Protein AF-A0A0C9ZJS5-F1 (afdb_monomer_lite)

Secondary structure (DSSP, 8-state):
----PBPTTSPBPPTT--S-------PPPTTSS-EEEEPPHHHH-SPPPPGGGS------SS------SPS--EEEE--TT-HHHHHHHHHHHHHHHHTT---TTTS-GGGB--HHHHHHHHHHHHHHHHHHHHHHHHT-

Structure (mmCIF, N/CA/C/O backbone):
data_AF-A0A0C9ZJS5-F1
#
_entry.id   AF-A0A0C9ZJS5-F1
#
loop_
_atom_site.group_PDB
_atom_site.id
_atom_site.type_symbol
_atom_site.label_atom_id
_atom_site.label_alt_id
_atom_site.label_comp_id
_atom_site.label_asym_id
_atom_site.label_entity_id
_atom_site.label_seq_id
_atom_site.pdbx_PDB_ins_code
_atom_site.Cartn_x
_atom_site.Cartn_y
_atom_site.Cartn_z
_atom_site.occupancy
_atom_site.B_iso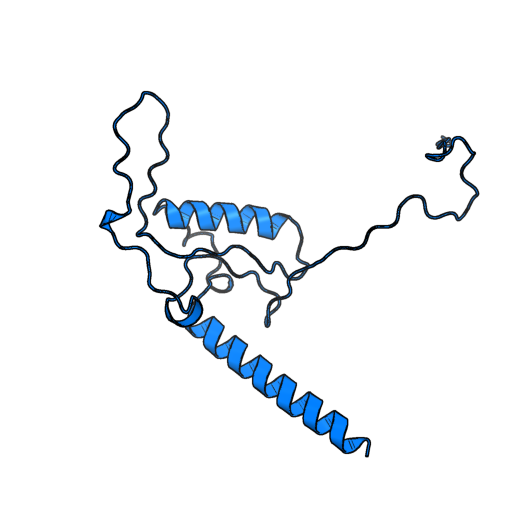_or_equiv
_atom_site.auth_seq_id
_atom_site.auth_comp_id
_atom_site.auth_asym_id
_atom_site.auth_atom_id
_atom_site.pdbx_PDB_model_num
ATOM 1 N N . MET A 1 1 ? 37.784 5.643 -22.864 1.00 34.88 1 MET A N 1
ATOM 2 C CA . MET A 1 1 ? 37.672 4.588 -21.834 1.00 34.88 1 MET A CA 1
ATOM 3 C C . MET A 1 1 ? 36.755 3.509 -22.379 1.00 34.88 1 MET A C 1
ATOM 5 O O . MET A 1 1 ? 35.542 3.655 -22.317 1.00 34.88 1 MET A O 1
ATOM 9 N N . THR A 1 2 ? 37.326 2.489 -23.008 1.00 38.78 2 THR A N 1
ATOM 10 C CA . THR A 1 2 ? 36.597 1.316 -23.504 1.00 38.78 2 THR A CA 1
ATOM 11 C C . THR A 1 2 ? 36.403 0.374 -22.322 1.00 38.78 2 THR A C 1
ATOM 13 O O . THR A 1 2 ? 37.377 -0.037 -21.698 1.00 38.78 2 THR A O 1
ATOM 16 N N . VAL A 1 3 ? 35.154 0.099 -21.946 1.00 52.25 3 VAL A N 1
ATOM 17 C CA . VAL A 1 3 ? 34.854 -0.853 -20.870 1.00 52.25 3 VAL A CA 1
ATOM 18 C C . VAL A 1 3 ? 34.842 -2.246 -21.491 1.00 52.25 3 VAL A C 1
ATOM 20 O O . VAL A 1 3 ? 33.826 -2.665 -22.046 1.00 52.25 3 VAL A O 1
ATOM 23 N N . GLU A 1 4 ? 35.975 -2.947 -21.431 1.00 56.31 4 GLU A N 1
ATOM 24 C CA . GLU A 1 4 ? 36.038 -4.373 -21.756 1.00 56.31 4 GLU A CA 1
ATOM 25 C C . GLU A 1 4 ? 35.175 -5.146 -20.752 1.00 56.31 4 GLU A C 1
ATOM 27 O O . GLU A 1 4 ? 35.483 -5.241 -19.564 1.00 56.31 4 GLU A O 1
ATOM 32 N N . GLY A 1 5 ? 34.047 -5.673 -21.220 1.00 56.75 5 GLY A N 1
ATOM 33 C CA . GLY A 1 5 ? 33.272 -6.647 -20.466 1.00 56.75 5 GLY A CA 1
ATOM 34 C C . GLY A 1 5 ? 33.627 -8.044 -20.958 1.00 56.75 5 GLY A C 1
ATOM 35 O O . GLY A 1 5 ? 33.625 -8.292 -22.160 1.00 56.75 5 GLY A O 1
ATOM 36 N N . ARG A 1 6 ? 33.877 -8.981 -20.048 1.00 57.62 6 ARG A N 1
ATOM 37 C CA . ARG A 1 6 ? 33.821 -10.411 -20.373 1.00 57.62 6 ARG A CA 1
ATOM 38 C C . ARG A 1 6 ? 32.391 -10.901 -20.167 1.00 57.62 6 ARG A C 1
ATOM 40 O O . ARG A 1 6 ? 31.716 -10.462 -19.233 1.00 57.62 6 ARG A O 1
ATOM 47 N N . SER A 1 7 ? 31.902 -11.754 -21.058 1.00 60.78 7 SER A N 1
ATOM 48 C CA . SER A 1 7 ? 30.628 -12.443 -20.878 1.00 60.78 7 SER A CA 1
ATOM 49 C C . SER A 1 7 ? 30.746 -13.451 -19.733 1.00 60.78 7 SER A C 1
ATOM 51 O O . SER A 1 7 ? 31.839 -13.930 -19.423 1.00 60.78 7 SER A O 1
ATOM 53 N N . ALA A 1 8 ? 29.620 -13.809 -19.109 1.00 62.53 8 ALA A N 1
ATOM 54 C CA . ALA A 1 8 ? 29.583 -14.820 -18.044 1.00 62.53 8 ALA A CA 1
ATOM 55 C C . ALA A 1 8 ? 30.113 -16.202 -18.491 1.00 62.53 8 ALA A C 1
ATOM 57 O O . ALA A 1 8 ? 30.405 -17.050 -17.654 1.00 62.53 8 ALA A O 1
ATOM 58 N N . PHE A 1 9 ? 30.273 -16.405 -19.802 1.00 59.69 9 PHE A N 1
ATOM 59 C CA . PHE A 1 9 ? 30.783 -17.623 -20.426 1.00 59.69 9 PHE A CA 1
ATOM 60 C C . PHE A 1 9 ? 32.182 -17.441 -21.046 1.00 59.69 9 PHE A C 1
ATOM 62 O O . PHE A 1 9 ? 32.601 -18.249 -21.867 1.00 59.69 9 PHE A O 1
ATOM 69 N N . GLY A 1 10 ? 32.920 -16.392 -20.658 1.00 56.94 10 GLY A N 1
ATOM 70 C CA . GLY A 1 10 ? 34.334 -16.216 -21.012 1.00 56.94 10 GLY A CA 1
ATOM 71 C C . GLY A 1 10 ? 34.616 -15.655 -22.412 1.00 56.94 10 GLY A C 1
ATOM 72 O O . GLY A 1 10 ? 35.773 -15.635 -22.817 1.00 56.94 10 GLY A O 1
ATOM 73 N N . GLY A 1 11 ? 33.597 -15.179 -23.135 1.00 69.56 11 GLY A N 1
ATOM 74 C CA . GLY A 1 11 ? 33.739 -14.545 -24.455 1.00 69.56 11 GLY A CA 1
ATOM 75 C C . GLY A 1 11 ? 33.661 -13.015 -24.411 1.00 69.56 11 GLY A C 1
ATOM 76 O O . GLY A 1 11 ? 33.195 -12.433 -23.433 1.00 69.56 11 GLY A O 1
ATOM 77 N N . GLU A 1 12 ? 34.101 -12.356 -25.479 1.00 72.06 12 GLU A N 1
ATOM 78 C CA . GLU A 1 12 ? 33.982 -10.904 -25.659 1.00 72.06 12 GLU A CA 1
ATOM 79 C C . GLU A 1 12 ? 32.526 -10.518 -25.992 1.00 72.06 12 GLU A C 1
ATOM 81 O O . GLU A 1 12 ? 31.831 -11.250 -26.703 1.00 72.06 12 GLU A O 1
ATOM 86 N N . TRP A 1 13 ? 32.012 -9.407 -25.448 1.00 71.38 13 TRP A N 1
ATOM 87 C CA . TRP A 1 13 ? 30.659 -8.945 -25.791 1.00 71.38 13 TRP A CA 1
ATOM 88 C C . TRP A 1 13 ? 30.639 -8.392 -27.215 1.00 71.38 13 TRP A C 1
ATOM 90 O O . TRP A 1 13 ? 31.315 -7.409 -27.500 1.00 71.38 13 TRP A O 1
ATOM 100 N N . VAL A 1 14 ? 29.804 -8.970 -28.079 1.00 78.94 14 VAL A N 1
ATOM 101 C CA . VAL A 1 14 ? 29.559 -8.423 -29.419 1.00 78.94 14 VAL A CA 1
ATOM 102 C C . VAL A 1 14 ? 28.757 -7.121 -29.302 1.00 78.94 14 VAL A C 1
ATOM 104 O O . VAL A 1 14 ? 27.844 -7.002 -28.474 1.00 78.94 14 VAL A O 1
ATOM 107 N N . GLU A 1 15 ? 29.103 -6.129 -30.123 1.00 79.06 15 GLU A N 1
ATOM 108 C CA . GLU A 1 15 ? 28.378 -4.862 -30.206 1.00 79.06 15 GLU A CA 1
ATOM 109 C C . GLU A 1 15 ? 26.896 -5.115 -30.549 1.00 79.06 15 GLU A C 1
ATOM 111 O O . GLU A 1 15 ? 26.570 -5.861 -31.469 1.00 79.06 15 GLU A O 1
ATOM 116 N N . GLY A 1 16 ? 25.984 -4.543 -29.755 1.00 80.50 16 GLY A N 1
ATOM 117 C CA . GLY A 1 16 ? 24.536 -4.750 -29.896 1.00 80.50 16 GLY A CA 1
ATOM 118 C C . GLY A 1 16 ? 23.933 -5.921 -29.100 1.00 80.50 16 GLY A C 1
ATOM 119 O O . GLY A 1 16 ? 22.712 -6.079 -29.108 1.00 80.50 16 GLY A O 1
ATOM 120 N N . CYS A 1 17 ? 24.720 -6.719 -28.367 1.00 81.44 17 CYS A N 1
AT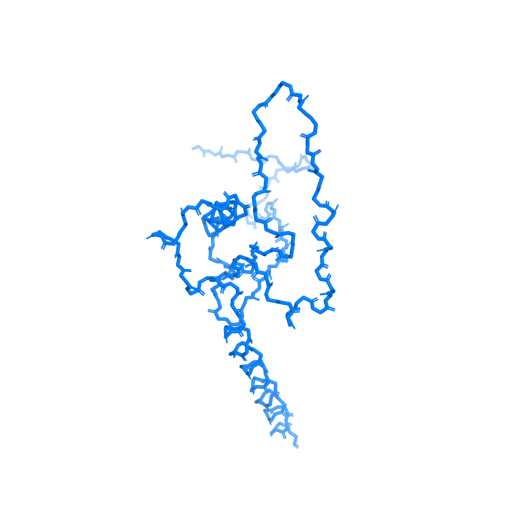OM 121 C CA . CYS A 1 17 ? 24.172 -7.798 -27.533 1.00 81.44 17 CYS A CA 1
ATOM 122 C C . CYS A 1 17 ? 23.579 -7.311 -26.195 1.00 81.44 17 CYS A C 1
ATOM 124 O O . CYS A 1 17 ? 24.163 -6.492 -25.482 1.00 81.44 17 CYS A O 1
ATOM 126 N N . VAL A 1 18 ? 22.437 -7.893 -25.802 1.00 83.12 18 VAL A N 1
ATOM 127 C CA . VAL A 1 18 ? 21.820 -7.693 -24.479 1.00 83.12 18 VAL A CA 1
ATOM 128 C C . VAL A 1 18 ? 22.680 -8.358 -23.403 1.00 83.12 18 VAL A C 1
ATOM 130 O O . VAL A 1 18 ? 22.902 -9.566 -23.438 1.00 83.12 18 VAL A O 1
ATOM 133 N N . LYS A 1 19 ? 23.136 -7.571 -22.420 1.00 83.19 19 LYS A N 1
ATOM 134 C CA . LYS A 1 19 ? 24.014 -8.057 -21.340 1.00 83.19 19 LYS A CA 1
ATOM 135 C C . LYS A 1 19 ? 23.278 -8.767 -20.207 1.00 83.19 19 LYS A C 1
ATOM 137 O O . LYS A 1 19 ? 23.834 -9.651 -19.563 1.00 83.19 19 LYS A O 1
ATOM 142 N N . ALA A 1 20 ? 22.037 -8.365 -19.965 1.00 82.81 20 ALA A N 1
ATOM 143 C CA . ALA A 1 20 ? 21.159 -8.956 -18.971 1.00 82.81 20 ALA A CA 1
ATOM 144 C C . ALA A 1 20 ? 19.704 -8.667 -19.347 1.00 82.81 20 ALA A C 1
ATOM 146 O O . ALA A 1 20 ? 19.378 -7.562 -19.782 1.00 82.81 20 ALA A O 1
ATOM 147 N N . LEU A 1 21 ? 18.839 -9.658 -19.152 1.00 91.44 21 LEU A N 1
ATOM 148 C CA . LEU A 1 21 ? 17.393 -9.532 -19.280 1.00 91.44 21 LEU A CA 1
ATOM 149 C C . LEU A 1 21 ? 16.766 -9.999 -17.971 1.00 91.44 21 LEU A C 1
ATOM 151 O O . LEU A 1 21 ? 17.146 -11.037 -17.432 1.00 91.44 21 LEU A O 1
ATOM 155 N N . TRP A 1 22 ? 15.793 -9.245 -17.472 1.00 90.88 22 TRP A N 1
ATOM 156 C CA . TRP A 1 22 ? 15.017 -9.649 -16.311 1.00 90.88 22 TRP A CA 1
ATOM 157 C C . TRP A 1 22 ? 13.543 -9.306 -16.500 1.00 90.88 22 TRP A C 1
ATOM 159 O O . TRP A 1 22 ? 13.199 -8.258 -17.046 1.00 90.88 22 TRP A O 1
ATOM 169 N N . SER A 1 23 ? 12.683 -10.200 -16.018 1.00 88.81 23 SER A N 1
ATOM 170 C CA . SER A 1 23 ? 11.237 -10.010 -15.931 1.00 88.81 23 SER A CA 1
ATOM 171 C C . SER A 1 23 ? 10.803 -9.987 -14.471 1.00 88.81 23 SER A C 1
ATOM 173 O O . SER A 1 23 ? 11.278 -10.797 -13.675 1.00 88.81 23 SER A O 1
ATOM 175 N N . GLY A 1 24 ? 9.852 -9.117 -14.137 1.00 86.25 24 GLY A N 1
ATOM 176 C CA . GLY A 1 24 ? 9.349 -8.950 -12.778 1.00 86.25 24 GLY A CA 1
ATOM 177 C C . GLY A 1 24 ? 7.837 -9.014 -12.675 1.00 86.25 24 GLY A C 1
ATOM 178 O O . GLY A 1 24 ? 7.119 -8.711 -13.625 1.00 86.25 24 GLY A O 1
ATOM 179 N N . ILE A 1 25 ? 7.356 -9.343 -11.477 1.00 87.00 25 ILE A N 1
ATOM 180 C CA . ILE A 1 25 ? 5.955 -9.155 -11.102 1.00 87.00 25 ILE A CA 1
ATOM 181 C C . ILE A 1 25 ? 5.830 -7.808 -10.406 1.00 87.00 25 ILE A C 1
ATOM 183 O O . ILE A 1 25 ? 6.645 -7.438 -9.561 1.00 87.00 25 ILE A O 1
ATOM 187 N N . PHE A 1 26 ? 4.769 -7.085 -10.734 1.00 85.94 26 PHE A N 1
ATOM 188 C CA . PHE A 1 26 ? 4.502 -5.779 -10.174 1.00 85.94 26 PHE A CA 1
ATOM 189 C C . PHE A 1 26 ? 3.008 -5.652 -9.837 1.00 85.94 26 PHE A C 1
ATOM 191 O O . PHE A 1 26 ? 2.135 -6.011 -10.623 1.00 85.94 26 PHE A O 1
ATOM 198 N N . GLY A 1 27 ? 2.709 -5.161 -8.631 1.00 85.06 27 GLY A N 1
ATOM 199 C CA . GLY A 1 27 ? 1.338 -4.957 -8.166 1.00 85.06 27 GLY A CA 1
ATOM 200 C C . GLY A 1 27 ? 0.774 -3.590 -8.557 1.00 85.06 27 GLY A C 1
ATOM 201 O O . GLY A 1 27 ? 1.245 -2.564 -8.060 1.00 85.06 27 GLY A O 1
ATOM 202 N N . ILE A 1 28 ? -0.291 -3.586 -9.360 1.00 87.12 28 ILE A N 1
ATOM 203 C CA . ILE A 1 28 ? -1.063 -2.389 -9.733 1.00 87.12 28 ILE A CA 1
ATOM 204 C C . ILE A 1 28 ? -2.260 -2.224 -8.790 1.00 87.12 28 ILE A C 1
ATOM 206 O O . ILE A 1 28 ? -2.965 -3.191 -8.490 1.00 87.12 28 ILE A O 1
ATOM 210 N N . SER A 1 29 ? -2.518 -1.001 -8.325 1.00 89.31 29 SER A N 1
ATOM 211 C CA . SER A 1 29 ? -3.785 -0.642 -7.679 1.00 89.31 29 SER A CA 1
ATOM 212 C C . SER A 1 29 ? -4.751 0.009 -8.673 1.00 89.31 29 SER A C 1
ATOM 214 O O . SER A 1 29 ? -4.354 0.603 -9.670 1.00 89.31 29 SER A O 1
ATOM 216 N N . VAL A 1 30 ? -6.050 -0.074 -8.377 1.00 88.94 30 VAL A N 1
ATOM 217 C CA . VAL A 1 30 ? -7.153 0.451 -9.213 1.00 88.94 30 VAL A CA 1
ATOM 218 C C . VAL A 1 30 ? -7.078 1.952 -9.513 1.00 88.94 30 VAL A C 1
ATOM 220 O O . VAL A 1 30 ? -7.701 2.439 -10.452 1.00 88.94 30 VAL A O 1
ATOM 223 N N . ASP A 1 31 ? -6.381 2.707 -8.675 1.00 89.62 31 ASP A N 1
ATOM 224 C CA . ASP A 1 31 ? -6.227 4.157 -8.750 1.00 89.62 31 ASP A CA 1
ATOM 225 C C . ASP A 1 31 ? -4.766 4.582 -8.926 1.00 89.62 31 ASP A C 1
ATOM 227 O O . ASP A 1 31 ? -4.469 5.772 -8.882 1.00 89.62 31 ASP A O 1
ATOM 231 N N . LEU A 1 32 ? -3.860 3.627 -9.162 1.00 89.88 32 LEU A N 1
ATOM 232 C CA . LEU A 1 32 ? -2.421 3.843 -9.306 1.00 89.88 32 LEU A CA 1
ATOM 233 C C . LEU A 1 32 ? -1.760 4.504 -8.084 1.00 89.88 32 LEU A C 1
ATOM 235 O O . LEU A 1 32 ? -0.711 5.140 -8.203 1.00 89.88 32 LEU A O 1
ATOM 239 N N . ILE A 1 33 ? -2.376 4.404 -6.908 1.00 91.44 33 ILE A N 1
ATOM 240 C CA . ILE A 1 33 ? -1.881 4.966 -5.647 1.00 91.44 33 ILE A CA 1
ATOM 241 C C . ILE A 1 33 ? -1.589 3.804 -4.681 1.00 91.44 33 ILE A C 1
ATOM 243 O O . ILE A 1 33 ? -2.378 2.853 -4.643 1.00 91.44 33 ILE A O 1
ATOM 247 N N . PRO A 1 34 ? -0.503 3.835 -3.886 1.00 92.50 34 PRO A N 1
ATOM 248 C CA . PRO A 1 34 ? -0.213 2.786 -2.907 1.00 92.50 34 PRO A CA 1
ATOM 249 C C . PRO A 1 34 ? -1.350 2.580 -1.906 1.00 92.50 34 PRO A C 1
ATOM 251 O O . PRO A 1 34 ? -2.132 3.494 -1.640 1.00 92.50 34 PRO A O 1
ATOM 254 N N . TRP A 1 35 ? -1.447 1.372 -1.361 1.00 93.25 35 TRP A N 1
ATOM 255 C CA . TRP A 1 35 ? -2.371 1.031 -0.281 1.00 93.25 35 TRP A CA 1
ATOM 256 C C . TRP A 1 35 ? -1.567 0.807 0.989 1.00 93.25 35 TRP A C 1
ATOM 258 O O . TRP A 1 35 ? -0.739 -0.106 1.025 1.00 93.25 35 TRP A O 1
ATOM 268 N N . VAL A 1 36 ? -1.800 1.651 1.994 1.00 95.25 36 VAL A N 1
ATOM 269 C CA . VAL A 1 36 ? -1.001 1.699 3.220 1.00 95.25 36 VAL A CA 1
ATOM 270 C C . VAL A 1 36 ? -1.902 1.771 4.450 1.00 95.25 36 VAL A C 1
ATOM 272 O O . VAL A 1 36 ? -2.872 2.525 4.464 1.00 95.25 36 VAL A O 1
ATOM 275 N N . GLY A 1 37 ? -1.576 1.015 5.491 1.00 94.94 37 GLY A N 1
ATOM 276 C CA . GLY A 1 37 ? -2.233 1.077 6.797 1.00 94.94 37 GLY A CA 1
ATOM 277 C C . GLY A 1 37 ? -2.998 -0.194 7.155 1.00 94.94 37 GLY A C 1
ATOM 278 O O . GLY A 1 37 ? -2.869 -1.227 6.490 1.00 94.94 37 GLY A O 1
ATOM 279 N N . ARG A 1 38 ? -3.780 -0.116 8.236 1.00 93.81 38 ARG A N 1
ATOM 280 C CA . ARG A 1 38 ? -4.603 -1.228 8.726 1.00 93.81 38 ARG A CA 1
ATOM 281 C C . ARG A 1 38 ? -5.709 -1.536 7.727 1.00 93.81 38 ARG A C 1
ATOM 283 O O . ARG A 1 38 ? -6.411 -0.631 7.274 1.00 93.81 38 ARG A O 1
ATOM 290 N N . LEU A 1 39 ? -5.879 -2.808 7.391 1.00 93.31 39 LEU A N 1
ATOM 291 C CA . LEU A 1 39 ? -6.965 -3.236 6.523 1.00 93.31 39 LEU A CA 1
ATOM 292 C C . LEU A 1 39 ? -8.293 -3.261 7.299 1.00 93.31 39 LEU A C 1
ATOM 294 O O . LEU A 1 39 ? -8.341 -3.746 8.432 1.00 93.31 39 LEU A O 1
ATOM 298 N N . PRO A 1 40 ? -9.400 -2.774 6.708 1.00 90.19 40 PRO A N 1
ATOM 299 C CA . PRO A 1 40 ? -10.720 -2.940 7.298 1.00 90.19 40 PRO A CA 1
ATOM 300 C C . PRO A 1 40 ? -11.110 -4.421 7.318 1.00 90.19 40 PRO A C 1
ATOM 302 O O . PRO A 1 40 ? -10.898 -5.125 6.329 1.00 90.19 40 PRO A O 1
ATOM 305 N N . ARG A 1 41 ? -11.785 -4.875 8.382 1.00 87.44 41 ARG A N 1
ATOM 306 C CA . ARG A 1 41 ? -12.227 -6.279 8.541 1.00 87.44 41 ARG A CA 1
ATOM 307 C C . ARG A 1 41 ? -12.969 -6.838 7.326 1.00 87.44 41 ARG A C 1
ATOM 309 O O . ARG A 1 41 ? -12.745 -7.978 6.930 1.00 87.44 41 ARG A O 1
ATOM 316 N N . VAL A 1 42 ? -13.819 -6.018 6.700 1.00 87.94 42 VAL A N 1
ATOM 317 C CA . VAL A 1 42 ? -14.594 -6.399 5.505 1.00 87.94 42 VAL A CA 1
ATOM 318 C C . VAL A 1 42 ? -13.711 -6.734 4.294 1.00 87.94 42 VAL A C 1
ATOM 320 O O . VAL A 1 42 ? -14.160 -7.406 3.370 1.00 87.94 42 VAL A O 1
ATOM 323 N N . VAL A 1 43 ? -12.465 -6.251 4.279 1.00 87.50 43 VAL A N 1
ATOM 324 C CA . VAL A 1 43 ? -11.471 -6.527 3.233 1.00 87.50 43 VAL A CA 1
ATOM 325 C C . VAL A 1 43 ? -10.668 -7.782 3.560 1.00 87.50 43 VAL A C 1
ATOM 327 O O . VAL A 1 43 ? -10.409 -8.570 2.656 1.00 87.50 43 VAL A O 1
ATOM 330 N N . CYS A 1 44 ? -10.307 -7.984 4.829 1.00 85.44 44 CYS A N 1
ATOM 331 C CA . CYS A 1 44 ? -9.520 -9.135 5.281 1.00 85.44 44 CYS A CA 1
ATOM 332 C C . CYS A 1 44 ? -10.235 -10.471 5.047 1.00 85.44 44 CYS A C 1
ATOM 334 O O . CYS A 1 44 ? -9.603 -11.475 4.729 1.00 85.44 44 CYS A O 1
ATOM 336 N N . GLY A 1 45 ? -11.560 -10.500 5.232 1.00 83.81 45 GLY A N 1
ATOM 337 C CA . GLY A 1 45 ? -12.349 -11.733 5.123 1.00 83.81 45 GLY A CA 1
ATOM 338 C C . GLY A 1 45 ? -12.000 -12.791 6.182 1.00 83.81 45 GLY A C 1
ATOM 339 O O . GLY A 1 45 ? -12.410 -13.941 6.058 1.00 83.81 45 GLY A O 1
ATOM 340 N N . ARG A 1 46 ? -11.236 -12.407 7.212 1.00 83.12 46 ARG A N 1
ATOM 341 C CA . ARG A 1 46 ? -10.773 -13.242 8.326 1.00 83.12 46 ARG A CA 1
ATOM 342 C C . ARG A 1 46 ? -11.118 -12.569 9.653 1.00 83.12 46 ARG A C 1
ATOM 344 O O . ARG A 1 46 ? -11.251 -11.345 9.716 1.00 83.12 46 ARG A O 1
ATOM 351 N N . SER A 1 47 ? -11.271 -13.363 10.710 1.00 82.38 47 SER A N 1
ATOM 352 C CA . SER A 1 47 ? -11.425 -12.841 12.070 1.00 82.38 47 SER A CA 1
ATOM 353 C C . SER A 1 47 ? -10.120 -12.197 12.535 1.00 82.38 47 SER A C 1
ATOM 355 O O . SER A 1 47 ? -9.051 -12.774 12.341 1.00 82.38 47 SER A O 1
ATOM 357 N N . GLU A 1 48 ? -10.201 -11.024 13.167 1.00 81.19 48 GLU A N 1
ATOM 358 C CA . GLU A 1 48 ? -9.020 -10.419 13.789 1.00 81.19 48 GLU A CA 1
ATOM 359 C C . GLU A 1 48 ? -8.497 -11.309 14.928 1.00 81.19 48 GLU A C 1
ATOM 361 O O . GLU A 1 48 ? -9.300 -11.973 15.597 1.00 81.19 48 GLU A O 1
ATOM 366 N N . PRO A 1 49 ? -7.174 -11.320 15.167 1.00 80.69 49 PRO A N 1
ATOM 367 C CA . PRO A 1 49 ? -6.605 -12.037 16.296 1.00 80.69 49 PRO A CA 1
ATOM 368 C C . PRO A 1 49 ? -7.211 -11.529 17.613 1.00 80.69 49 PRO A C 1
ATOM 370 O O . PRO A 1 49 ? -7.451 -10.325 17.751 1.00 80.69 49 PRO A O 1
ATOM 373 N N . PRO A 1 50 ? -7.454 -12.407 18.599 1.00 78.31 50 PRO A N 1
ATOM 374 C CA . PRO A 1 50 ? -7.920 -11.973 19.909 1.00 78.31 50 PRO A CA 1
ATOM 375 C C . PRO A 1 50 ? -6.849 -11.114 20.592 1.00 78.31 50 PRO A C 1
ATOM 377 O O . PRO A 1 50 ? -5.658 -11.387 20.460 1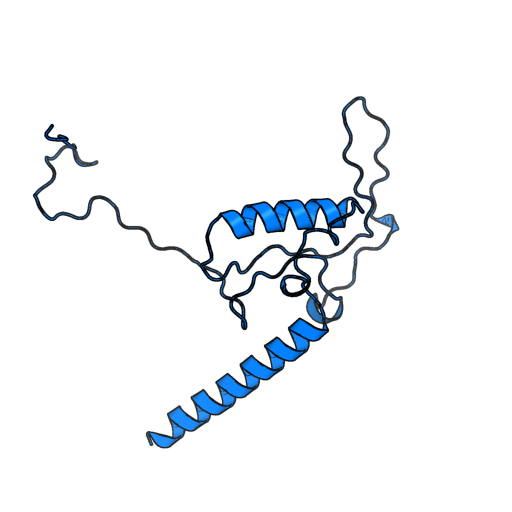.00 78.31 50 PRO A O 1
ATOM 380 N N . LEU A 1 51 ? -7.249 -10.108 21.376 1.00 71.94 51 LEU A N 1
ATOM 381 C CA . LEU A 1 51 ? -6.318 -9.227 22.108 1.00 71.94 51 LEU A CA 1
ATOM 382 C C . LEU A 1 51 ? -5.385 -9.997 23.061 1.00 71.94 51 LEU A C 1
ATOM 384 O O . LEU A 1 51 ? -4.289 -9.543 23.362 1.00 71.94 51 LEU A O 1
ATOM 388 N N . SER A 1 52 ? -5.787 -11.195 23.490 1.00 65.19 52 SER A N 1
ATOM 389 C CA . SER A 1 52 ? -4.973 -12.106 24.301 1.00 65.19 52 SER A CA 1
ATOM 390 C C . SER A 1 52 ? -3.766 -12.698 23.567 1.00 65.19 52 SER A C 1
ATOM 392 O O . SER A 1 52 ? -2.898 -13.277 24.210 1.00 65.19 52 SER A O 1
ATOM 394 N N . SER A 1 53 ? -3.708 -12.583 22.236 1.00 63.16 53 SER A N 1
ATOM 395 C CA . SER A 1 53 ? -2.550 -12.993 21.430 1.00 63.16 53 SER A CA 1
ATOM 396 C C . SER A 1 53 ? -1.409 -11.971 21.440 1.00 63.16 53 SER A C 1
ATOM 398 O O . SER A 1 53 ? -0.338 -12.255 20.906 1.00 63.16 53 SER A O 1
ATOM 400 N N . VAL A 1 54 ? -1.608 -10.804 22.066 1.00 64.19 54 VAL A N 1
ATOM 401 C CA . VAL A 1 54 ? -0.525 -9.854 22.332 1.00 64.19 54 VAL A CA 1
ATOM 402 C C . VAL A 1 54 ? 0.435 -10.506 23.322 1.00 64.19 54 VAL A C 1
ATOM 404 O O . VAL A 1 54 ? 0.120 -10.672 24.502 1.00 64.19 54 VAL A O 1
ATOM 407 N N . VAL A 1 55 ? 1.609 -10.901 22.830 1.00 61.31 55 VAL A N 1
ATOM 408 C CA . VAL A 1 55 ? 2.697 -11.386 23.677 1.00 61.31 55 VAL A CA 1
ATOM 409 C C . VAL A 1 55 ? 3.092 -10.238 24.600 1.00 61.31 55 VAL A C 1
ATOM 411 O O . VAL A 1 55 ? 3.655 -9.239 24.155 1.00 61.31 55 VAL A O 1
ATOM 414 N N . LYS A 1 56 ? 2.780 -10.365 25.893 1.00 52.78 56 LYS A N 1
ATOM 415 C CA . LYS A 1 56 ? 3.365 -9.509 26.926 1.00 52.78 56 LYS A CA 1
ATOM 416 C C . LYS A 1 56 ? 4.853 -9.829 26.947 1.00 52.78 56 LYS A C 1
ATOM 418 O O . LYS A 1 56 ? 5.252 -10.872 27.446 1.00 52.78 56 LYS A O 1
ATOM 423 N N . SER A 1 57 ? 5.658 -8.986 26.322 1.00 52.38 57 SER A N 1
ATOM 424 C CA . SER A 1 57 ? 7.102 -9.167 26.259 1.00 52.38 57 SER A CA 1
ATOM 425 C C . SER A 1 57 ? 7.689 -9.094 27.678 1.00 52.38 57 SER A C 1
ATOM 427 O O . SER A 1 57 ? 7.774 -8.004 28.243 1.00 52.38 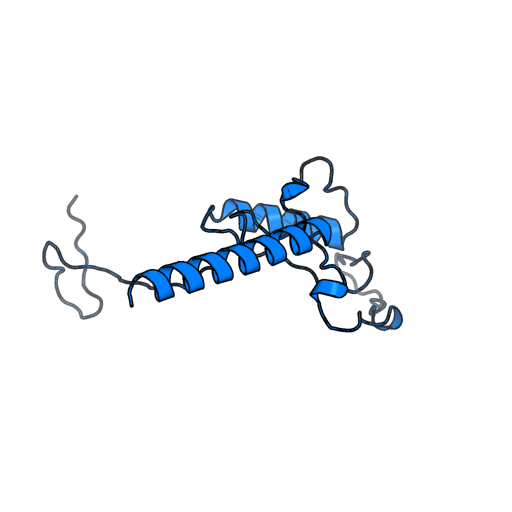57 SER A O 1
ATOM 429 N N . GLU A 1 58 ? 8.082 -10.232 28.256 1.00 49.31 58 GLU A N 1
ATOM 430 C CA . GLU A 1 58 ? 8.792 -10.330 29.547 1.00 49.31 58 GLU A CA 1
ATOM 431 C C . GLU A 1 58 ? 10.146 -9.641 29.436 1.00 49.31 58 GLU A C 1
ATOM 433 O O . GLU A 1 58 ? 10.863 -9.934 28.489 1.00 49.31 58 GLU A O 1
ATOM 438 N N . GLN A 1 59 ? 10.449 -8.672 30.306 1.00 48.00 59 GLN A N 1
ATOM 439 C CA . GLN A 1 59 ? 11.625 -7.788 30.249 1.00 48.00 59 GLN A CA 1
ATOM 440 C C . GLN A 1 59 ? 12.940 -8.543 29.984 1.00 48.00 59 GLN A C 1
ATOM 442 O O . GLN A 1 59 ? 13.375 -9.345 30.796 1.00 48.00 59 GLN A O 1
ATOM 447 N N . GLU A 1 60 ? 13.603 -8.215 28.878 1.00 52.47 60 GLU A N 1
ATOM 448 C CA . GLU A 1 60 ? 15.000 -8.550 28.600 1.00 52.47 60 GLU A CA 1
ATOM 449 C C . GLU A 1 60 ? 15.651 -7.303 28.009 1.00 52.47 60 GLU A C 1
ATOM 451 O O . GLU A 1 60 ? 15.033 -6.561 27.234 1.00 52.47 60 GLU A O 1
ATOM 456 N N . GLU A 1 61 ? 16.882 -7.087 28.444 1.00 47.41 61 GLU A N 1
ATOM 457 C CA . GLU A 1 61 ? 17.700 -5.887 28.327 1.00 47.41 61 GLU A CA 1
ATOM 458 C C . GLU A 1 61 ? 18.102 -5.626 26.862 1.00 47.41 61 GLU A C 1
ATOM 460 O O . GLU A 1 61 ? 19.101 -6.118 26.348 1.00 47.41 61 GLU A O 1
ATOM 465 N N . GLY A 1 62 ? 17.263 -4.870 26.159 1.00 55.84 62 GLY A N 1
ATOM 466 C CA . GLY A 1 62 ? 17.470 -4.388 24.796 1.00 55.84 62 GLY A CA 1
ATOM 467 C C . GLY A 1 62 ? 16.397 -3.353 24.453 1.00 55.84 62 GLY A C 1
ATOM 468 O O . GLY A 1 62 ? 15.326 -3.354 25.059 1.00 55.84 62 GLY A O 1
ATOM 469 N N . GLU A 1 63 ? 16.668 -2.442 23.515 1.00 51.41 63 GLU A N 1
ATOM 470 C CA . GLU A 1 63 ? 15.706 -1.420 23.075 1.00 51.41 63 GLU A CA 1
ATOM 471 C C . GLU A 1 63 ? 14.488 -2.096 22.414 1.00 51.41 63 GLU A C 1
ATOM 473 O O . GLU A 1 63 ? 14.495 -2.456 21.235 1.00 51.41 63 GLU A O 1
ATOM 478 N N . ARG A 1 64 ? 13.443 -2.350 23.208 1.00 55.19 64 ARG A N 1
ATOM 479 C CA . ARG A 1 64 ? 12.224 -3.027 22.762 1.00 55.19 64 ARG A CA 1
ATOM 480 C C . ARG A 1 64 ? 11.292 -2.039 22.092 1.00 55.19 64 ARG A C 1
ATOM 482 O O . ARG A 1 64 ? 10.744 -1.140 22.723 1.00 55.19 64 ARG A O 1
ATOM 489 N N . VAL A 1 65 ? 11.064 -2.257 20.804 1.00 60.94 65 VAL A N 1
ATOM 490 C CA . VAL A 1 65 ? 9.991 -1.594 20.069 1.00 60.94 65 VAL A CA 1
ATOM 491 C C . VAL A 1 65 ? 8.674 -2.276 20.455 1.00 60.94 65 VAL A C 1
ATOM 493 O O . VAL A 1 65 ? 8.367 -3.362 19.965 1.00 60.94 65 VAL A O 1
ATOM 496 N N . HIS A 1 66 ? 7.923 -1.662 21.370 1.00 68.19 66 HIS A N 1
ATOM 497 C CA . HIS A 1 66 ? 6.579 -2.109 21.730 1.00 68.19 66 HIS A CA 1
ATOM 498 C C . HIS A 1 66 ? 5.612 -1.842 20.572 1.00 68.19 66 HIS A C 1
ATOM 500 O O . HIS A 1 66 ? 5.595 -0.755 20.006 1.00 68.19 66 HIS A O 1
ATOM 506 N N . VAL A 1 67 ? 4.844 -2.862 20.183 1.00 76.06 67 VAL A N 1
ATOM 507 C CA . VAL A 1 67 ? 3.735 -2.703 19.237 1.00 76.06 67 VAL A CA 1
ATOM 508 C C . VAL A 1 67 ? 2.506 -2.315 20.041 1.00 76.06 67 VAL A C 1
ATOM 510 O O . VAL A 1 67 ? 1.945 -3.157 20.740 1.00 76.06 67 VAL A O 1
ATOM 513 N N . ASP A 1 68 ? 2.118 -1.049 19.936 1.00 81.56 68 ASP A N 1
ATOM 514 C CA . ASP A 1 68 ? 1.035 -0.481 20.739 1.00 81.56 68 ASP A CA 1
ATOM 515 C C . ASP A 1 68 ? -0.336 -0.658 20.065 1.00 81.56 68 ASP A C 1
ATOM 517 O O . ASP A 1 68 ? -1.351 -0.834 20.741 1.00 81.56 68 ASP A O 1
ATOM 521 N N . ALA A 1 69 ? -0.375 -0.732 18.729 1.00 85.50 69 ALA A N 1
ATOM 522 C CA . ALA A 1 69 ? -1.624 -0.906 18.000 1.00 85.50 69 ALA A CA 1
ATOM 523 C C . ALA A 1 69 ? -2.240 -2.302 18.196 1.00 85.50 69 ALA A C 1
ATOM 525 O O . ALA A 1 69 ? -1.561 -3.334 18.165 1.00 85.50 69 ALA A O 1
ATOM 526 N N . ALA A 1 70 ? -3.573 -2.348 18.281 1.00 84.88 70 ALA A N 1
ATOM 527 C CA . ALA A 1 70 ? -4.317 -3.600 18.379 1.00 84.88 70 ALA A CA 1
ATOM 528 C C . ALA A 1 70 ? -3.979 -4.577 17.224 1.00 84.88 70 ALA A C 1
ATOM 530 O O . ALA A 1 70 ? -3.878 -4.149 16.062 1.00 84.88 70 ALA A O 1
ATOM 531 N N . PRO A 1 71 ? -3.890 -5.898 17.497 1.00 86.50 71 PRO A N 1
ATOM 532 C CA . PRO A 1 71 ? -3.637 -6.916 16.483 1.00 86.50 71 PRO A CA 1
ATOM 533 C C . PRO A 1 71 ? -4.563 -6.781 15.272 1.00 86.50 71 PRO A C 1
ATOM 535 O O . PRO A 1 71 ? -5.750 -6.466 15.390 1.00 86.50 71 PRO A O 1
ATOM 538 N N . GLY A 1 72 ? -4.027 -7.018 14.080 1.00 89.06 72 GLY A N 1
ATOM 539 C CA . GLY A 1 72 ? -4.780 -6.888 12.840 1.00 89.06 72 GLY A CA 1
ATOM 540 C C . GLY A 1 72 ? -3.912 -7.097 11.609 1.00 89.06 72 GLY A C 1
ATOM 541 O O . GLY A 1 72 ? -2.709 -7.330 11.711 1.00 89.06 72 GLY A O 1
ATOM 542 N N . GLU A 1 73 ? -4.536 -7.010 10.438 1.00 92.06 73 GLU A N 1
ATOM 543 C CA . GLU A 1 73 ? -3.832 -7.084 9.161 1.00 92.06 73 GLU A CA 1
ATOM 544 C C . GLU A 1 73 ? -3.445 -5.685 8.677 1.00 92.06 73 GLU A C 1
ATOM 546 O O . GLU A 1 73 ? -4.236 -4.739 8.715 1.00 92.06 73 GLU A O 1
ATOM 551 N N . TRP A 1 74 ? -2.218 -5.569 8.185 1.00 93.62 74 TRP A N 1
ATOM 552 C CA . TRP A 1 74 ? -1.599 -4.314 7.784 1.00 93.62 74 TRP A CA 1
ATOM 553 C C . TRP A 1 74 ? -1.019 -4.465 6.382 1.00 93.62 74 TRP A C 1
ATOM 555 O O . TRP A 1 74 ? -0.462 -5.509 6.042 1.00 93.62 74 TRP A O 1
ATOM 565 N N . ILE A 1 75 ? -1.143 -3.429 5.554 1.00 94.38 75 ILE A N 1
ATOM 566 C CA . ILE A 1 75 ? -0.648 -3.446 4.177 1.00 94.38 75 ILE A CA 1
ATOM 567 C C . ILE A 1 75 ? 0.230 -2.226 3.894 1.00 94.38 75 ILE A C 1
ATOM 569 O O . ILE A 1 75 ? -0.048 -1.128 4.362 1.00 94.38 75 ILE A O 1
ATOM 573 N N . ALA A 1 76 ? 1.284 -2.422 3.105 1.00 94.69 76 ALA A N 1
ATOM 574 C CA . ALA A 1 76 ? 2.015 -1.377 2.388 1.00 94.69 76 ALA A CA 1
ATOM 575 C C . ALA A 1 76 ? 2.441 -1.970 1.038 1.00 94.69 76 ALA A C 1
ATOM 577 O O . ALA A 1 76 ? 3.460 -2.657 0.933 1.00 94.69 76 ALA A O 1
ATOM 578 N N . ALA A 1 77 ? 1.593 -1.810 0.021 1.00 92.81 77 ALA A N 1
ATOM 579 C CA . ALA A 1 77 ? 1.754 -2.507 -1.254 1.00 92.81 77 ALA A CA 1
ATOM 580 C C . ALA A 1 77 ? 1.132 -1.755 -2.443 1.00 92.81 77 ALA A C 1
ATOM 582 O O . ALA A 1 77 ? 0.526 -0.691 -2.303 1.00 92.81 77 ALA A O 1
ATOM 583 N N . ARG A 1 78 ? 1.254 -2.370 -3.630 1.00 89.88 78 ARG A N 1
ATOM 584 C CA . ARG A 1 78 ? 0.697 -1.904 -4.913 1.00 89.88 78 ARG A CA 1
ATOM 585 C C . ARG A 1 78 ? 1.150 -0.495 -5.300 1.00 89.88 78 ARG A C 1
ATOM 587 O O . ARG A 1 78 ? 0.350 0.377 -5.637 1.00 89.88 78 ARG A O 1
ATOM 594 N N . TYR A 1 79 ? 2.466 -0.299 -5.298 1.00 89.69 79 TYR A N 1
ATOM 595 C CA . TYR A 1 79 ? 3.123 0.974 -5.609 1.00 89.69 79 TYR A CA 1
ATOM 596 C C . TYR A 1 79 ? 2.905 1.478 -7.043 1.00 89.69 79 TYR A C 1
ATOM 598 O O . TYR A 1 79 ? 3.315 2.584 -7.372 1.00 89.69 79 TYR A O 1
ATOM 606 N N . SER A 1 80 ? 2.237 0.700 -7.899 1.00 87.56 80 SER A N 1
ATOM 607 C CA . SER A 1 80 ? 1.801 1.123 -9.238 1.00 87.56 80 SER A CA 1
ATOM 608 C C . SER A 1 80 ? 2.927 1.672 -10.134 1.00 87.56 80 SER A C 1
ATOM 610 O O . SER A 1 80 ? 2.703 2.582 -10.921 1.00 87.56 80 SER A O 1
ATOM 612 N N . GLY A 1 81 ? 4.152 1.147 -9.987 1.00 80.31 81 GLY A N 1
ATOM 613 C CA . GLY A 1 81 ? 5.328 1.559 -10.760 1.00 80.31 81 GLY A CA 1
ATOM 614 C C . GLY A 1 81 ? 5.909 2.907 -10.326 1.00 80.31 81 GLY A C 1
ATOM 615 O O . GLY A 1 81 ? 6.908 3.353 -10.881 1.00 80.31 81 GLY A O 1
ATOM 616 N N . LYS A 1 82 ? 5.328 3.551 -9.307 1.00 74.31 82 LYS A N 1
ATOM 617 C CA . LYS A 1 82 ? 5.749 4.861 -8.802 1.00 74.31 82 LYS A CA 1
ATOM 618 C C . LYS A 1 82 ? 6.944 4.732 -7.851 1.00 74.31 82 LYS A C 1
ATOM 620 O O . LYS A 1 82 ? 6.851 5.107 -6.695 1.00 74.31 82 LYS A O 1
ATOM 625 N N . GLY A 1 83 ? 8.068 4.206 -8.336 1.00 70.56 83 GLY A N 1
ATOM 626 C CA . GLY A 1 83 ? 9.386 4.246 -7.684 1.00 70.56 83 GLY A CA 1
ATOM 627 C C . GLY A 1 83 ? 9.529 3.621 -6.281 1.00 70.56 83 GLY A C 1
ATOM 628 O O . GLY A 1 83 ? 8.577 3.359 -5.548 1.00 70.56 83 GLY A O 1
ATOM 629 N N . THR A 1 84 ? 10.782 3.417 -5.872 1.00 72.81 84 THR A N 1
ATOM 630 C CA . THR A 1 84 ? 11.152 2.847 -4.560 1.00 72.81 84 THR A CA 1
ATOM 631 C C . THR A 1 84 ? 10.842 3.789 -3.389 1.00 72.81 84 THR A C 1
ATOM 633 O O . THR A 1 84 ? 10.593 3.332 -2.275 1.00 72.81 84 THR A O 1
ATOM 636 N N . VAL A 1 85 ? 10.784 5.104 -3.629 1.00 79.62 85 VAL A N 1
ATOM 637 C CA . VAL A 1 85 ? 10.518 6.119 -2.589 1.00 79.62 85 VAL A CA 1
ATOM 638 C C . VAL A 1 85 ? 9.154 5.909 -1.927 1.00 79.62 85 VAL A C 1
ATOM 640 O O . VAL A 1 85 ? 9.048 5.999 -0.705 1.00 79.62 85 VAL A O 1
ATOM 643 N N . HIS A 1 86 ? 8.125 5.541 -2.701 1.00 84.75 86 HIS A N 1
ATOM 644 C CA . HIS A 1 86 ? 6.817 5.222 -2.131 1.00 84.75 86 HIS A CA 1
ATOM 645 C C . HIS A 1 86 ? 6.887 3.999 -1.220 1.00 84.75 86 HIS A C 1
ATOM 647 O O . HIS A 1 86 ? 6.217 3.993 -0.194 1.00 84.75 86 HIS A O 1
ATOM 653 N N . ALA A 1 87 ? 7.709 2.995 -1.539 1.00 88.06 87 ALA A N 1
ATOM 654 C CA . ALA A 1 87 ? 7.882 1.828 -0.677 1.00 88.06 87 ALA A CA 1
ATOM 655 C C . ALA A 1 87 ? 8.539 2.195 0.656 1.00 88.06 87 ALA A C 1
ATOM 657 O O . ALA A 1 87 ? 8.067 1.768 1.710 1.00 88.06 87 ALA A O 1
ATOM 658 N N . TRP A 1 88 ? 9.576 3.035 0.623 1.00 89.56 88 TRP A N 1
ATOM 659 C CA . TRP A 1 88 ? 10.240 3.510 1.835 1.00 89.56 88 TRP A CA 1
ATOM 660 C C . TRP A 1 88 ? 9.302 4.335 2.726 1.00 89.56 88 TRP A C 1
ATOM 662 O O . TRP A 1 88 ? 9.089 3.987 3.888 1.00 89.56 88 TRP A O 1
ATOM 672 N N . LEU A 1 89 ? 8.684 5.387 2.176 1.00 91.00 89 LEU A N 1
ATOM 673 C CA . LEU A 1 89 ? 7.788 6.266 2.935 1.00 91.00 89 LEU A CA 1
ATOM 674 C C . LEU A 1 89 ? 6.542 5.528 3.434 1.00 91.00 89 LEU A C 1
ATOM 676 O O . LEU A 1 89 ? 6.146 5.720 4.580 1.00 91.00 89 LEU A O 1
ATOM 680 N N . SER A 1 90 ? 5.965 4.635 2.622 1.00 93.25 90 SER A N 1
ATOM 681 C CA . SER A 1 90 ? 4.816 3.820 3.039 1.00 93.25 90 SER A CA 1
ATOM 682 C C . SER A 1 90 ? 5.173 2.892 4.190 1.00 93.25 90 SER A C 1
ATOM 684 O O . SER A 1 90 ? 4.377 2.737 5.108 1.00 93.25 90 SER A O 1
ATOM 686 N N . ARG A 1 91 ? 6.368 2.286 4.175 1.00 91.56 91 ARG A N 1
ATOM 687 C CA . ARG A 1 91 ? 6.822 1.431 5.277 1.00 91.56 91 ARG A CA 1
ATOM 688 C C . ARG A 1 91 ? 7.079 2.245 6.546 1.00 91.56 91 ARG A C 1
ATOM 690 O O . ARG A 1 91 ? 6.695 1.790 7.617 1.00 91.56 91 ARG A O 1
ATOM 697 N N . LYS A 1 92 ? 7.664 3.445 6.435 1.00 93.50 92 LYS A N 1
ATOM 698 C CA . LYS A 1 92 ? 7.851 4.355 7.579 1.00 93.50 92 LYS A CA 1
ATOM 699 C C . LYS A 1 92 ? 6.509 4.770 8.189 1.00 93.50 92 LYS A C 1
ATOM 701 O O . LYS A 1 92 ? 6.351 4.703 9.402 1.00 93.50 92 LYS A O 1
ATOM 706 N N . ALA A 1 93 ? 5.542 5.139 7.349 1.00 94.56 93 ALA A N 1
ATOM 707 C CA . ALA A 1 93 ? 4.189 5.473 7.782 1.00 94.56 93 ALA A CA 1
ATOM 708 C C . ALA A 1 93 ? 3.501 4.276 8.448 1.00 94.56 93 ALA A C 1
ATOM 710 O O . ALA A 1 93 ? 2.951 4.414 9.533 1.00 94.56 93 ALA A O 1
ATOM 711 N N . LEU A 1 94 ? 3.586 3.090 7.836 1.00 94.94 94 LEU A N 1
ATOM 712 C CA . LEU A 1 94 ? 3.006 1.868 8.389 1.00 94.94 94 LEU A CA 1
ATOM 713 C C . LEU A 1 94 ? 3.584 1.538 9.767 1.00 94.94 94 LEU A C 1
ATOM 715 O O . LEU A 1 94 ? 2.827 1.237 10.682 1.00 94.94 94 LEU A O 1
ATOM 719 N N . ALA A 1 95 ? 4.908 1.620 9.920 1.00 93.62 95 ALA A N 1
ATOM 720 C CA . ALA A 1 95 ? 5.564 1.410 11.204 1.00 93.62 95 ALA A CA 1
ATOM 721 C C . ALA A 1 95 ? 5.092 2.436 12.242 1.00 93.62 95 ALA A C 1
ATOM 723 O O . ALA A 1 95 ? 4.749 2.051 13.349 1.00 93.62 95 ALA A O 1
ATOM 724 N N . GLY A 1 96 ? 4.995 3.719 11.876 1.00 93.25 96 GLY A N 1
ATOM 725 C CA . GLY A 1 96 ? 4.452 4.742 12.769 1.00 93.2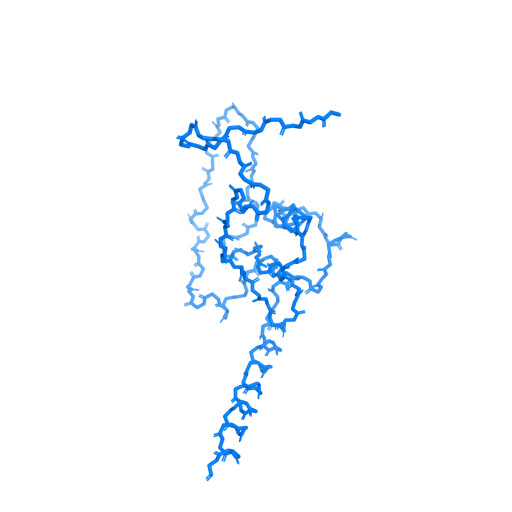5 96 GLY A CA 1
ATOM 726 C C . GLY A 1 96 ? 3.022 4.435 13.223 1.00 93.25 96 GLY A C 1
ATOM 727 O O . GLY A 1 96 ? 2.755 4.500 14.413 1.00 93.25 96 GLY A O 1
ATOM 728 N N . MET A 1 97 ? 2.143 3.992 12.315 1.00 93.88 97 MET A N 1
ATOM 729 C CA . MET A 1 97 ? 0.765 3.609 12.660 1.00 93.88 97 MET A CA 1
ATOM 730 C C . MET A 1 97 ? 0.694 2.393 13.595 1.00 93.88 97 MET A C 1
ATOM 732 O O . MET A 1 97 ? -0.171 2.340 14.461 1.00 93.88 97 MET A O 1
ATOM 736 N N . VAL A 1 98 ? 1.576 1.404 13.413 1.00 92.50 98 VAL A N 1
ATOM 737 C CA . VAL A 1 98 ? 1.643 0.201 14.267 1.00 92.50 98 VAL A CA 1
ATOM 738 C C . VAL A 1 98 ? 2.172 0.532 15.668 1.00 92.50 98 VAL A C 1
ATOM 740 O O . VAL A 1 98 ? 1.781 -0.105 16.641 1.00 92.50 98 VAL A O 1
ATOM 743 N N . LEU A 1 99 ? 3.043 1.536 15.767 1.00 91.00 99 LEU A N 1
ATOM 744 C CA . LEU A 1 99 ? 3.616 2.042 17.017 1.00 91.00 99 LEU A CA 1
ATOM 745 C C . LEU A 1 99 ? 2.812 3.208 17.619 1.00 91.00 99 LEU A C 1
ATOM 747 O O . LEU A 1 99 ? 3.348 3.924 18.454 1.00 91.00 99 LEU A O 1
ATOM 751 N N . GLU A 1 100 ? 1.596 3.465 17.122 1.00 86.75 100 GLU A N 1
ATOM 752 C CA . GLU A 1 100 ? 0.724 4.578 17.541 1.00 86.75 100 GLU A CA 1
ATOM 753 C C . GLU A 1 100 ? 1.422 5.955 17.599 1.00 86.75 100 GLU A C 1
ATOM 755 O O . GLU A 1 100 ? 1.113 6.813 18.422 1.00 86.75 100 GLU A O 1
ATOM 760 N N . ARG A 1 101 ? 2.369 6.189 16.683 1.00 88.88 101 ARG A N 1
ATOM 761 C CA . ARG A 1 101 ? 3.054 7.476 16.507 1.00 88.88 101 ARG A CA 1
ATOM 762 C C . ARG A 1 101 ? 2.270 8.374 15.559 1.00 88.88 101 ARG A C 1
ATOM 764 O O . ARG A 1 101 ? 1.593 7.888 14.654 1.00 88.88 101 ARG A O 1
ATOM 771 N N . GLU A 1 102 ? 2.455 9.682 15.698 1.00 85.12 102 GLU A N 1
ATOM 772 C CA . GLU A 1 102 ? 1.852 10.665 14.798 1.00 85.12 102 GLU A CA 1
ATOM 773 C C . GLU A 1 102 ? 2.419 10.528 13.378 1.00 85.12 102 GLU A C 1
ATOM 775 O O . GLU A 1 102 ? 3.616 10.692 13.113 1.00 85.12 102 GLU A O 1
ATOM 780 N N . VAL A 1 103 ? 1.541 10.175 12.444 1.00 90.38 103 VAL A N 1
ATOM 781 C CA . VAL A 1 103 ? 1.867 9.992 11.022 1.00 90.38 103 VAL A CA 1
ATOM 782 C C . VAL A 1 103 ? 0.982 10.889 10.151 1.00 90.38 103 VAL A C 1
ATOM 784 O O . VAL A 1 103 ? 1.353 11.235 9.032 1.00 90.38 103 VAL A O 1
ATOM 787 N N . GLU A 1 104 ? -0.161 11.315 10.681 1.00 85.88 104 GLU A N 1
ATOM 788 C CA . GLU A 1 104 ? -1.206 12.125 10.057 1.00 85.88 104 GLU A CA 1
ATOM 789 C C . GLU A 1 104 ? -0.700 13.477 9.542 1.00 85.88 104 GLU A C 1
ATOM 791 O O . GLU A 1 104 ? -1.213 13.961 8.538 1.00 85.88 104 GLU A O 1
ATOM 796 N N . GLU A 1 105 ? 0.314 14.063 10.183 1.00 88.88 105 GLU A N 1
ATOM 797 C CA . GLU A 1 105 ? 0.849 15.379 9.811 1.00 88.88 105 GLU A CA 1
ATOM 798 C C . GLU A 1 105 ? 1.473 15.392 8.405 1.00 88.88 105 GLU A C 1
ATOM 800 O O . GLU A 1 105 ? 1.324 16.355 7.655 1.00 88.88 105 GLU A O 1
ATOM 805 N N . TRP A 1 106 ? 2.158 14.312 8.021 1.00 90.12 106 TRP A N 1
ATOM 806 C CA . TRP A 1 106 ? 2.926 14.249 6.771 1.00 90.12 106 TRP A CA 1
ATOM 807 C C . TRP A 1 106 ? 2.449 13.152 5.816 1.00 90.12 106 TRP A C 1
ATOM 809 O O . TRP A 1 106 ? 2.817 13.148 4.636 1.00 90.12 106 TRP A O 1
ATOM 819 N N . PHE A 1 107 ? 1.659 12.191 6.299 1.00 92.94 107 PHE A N 1
ATOM 820 C CA . PHE A 1 107 ? 1.219 11.060 5.499 1.00 92.94 107 PHE A CA 1
ATOM 821 C C . PHE A 1 107 ? -0.098 11.326 4.778 1.00 92.94 107 PHE A C 1
ATOM 823 O O . PHE A 1 107 ? -1.089 11.769 5.348 1.00 92.94 107 PHE A O 1
ATOM 830 N N . LEU A 1 108 ? -0.127 10.977 3.495 1.00 90.12 108 LEU A N 1
ATOM 831 C CA . LEU A 1 108 ? -1.248 11.289 2.622 1.00 90.12 108 LEU A CA 1
ATOM 832 C C . LEU A 1 108 ? -2.434 10.347 2.856 1.00 90.12 108 LEU A C 1
ATOM 834 O O . LEU A 1 1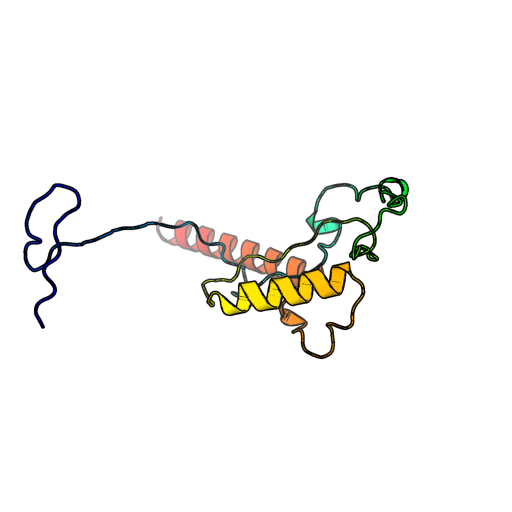08 ? -2.374 9.155 2.544 1.00 90.12 108 LEU A O 1
ATOM 838 N N . ASP A 1 109 ? -3.571 10.909 3.264 1.00 90.31 109 ASP A N 1
ATOM 839 C CA . ASP A 1 109 ? -4.814 10.158 3.486 1.00 90.31 109 ASP A CA 1
ATOM 840 C C . ASP A 1 109 ? -5.307 9.387 2.258 1.00 90.31 109 ASP A C 1
ATOM 842 O O . ASP A 1 109 ? -5.895 8.311 2.383 1.00 90.31 109 ASP A O 1
ATOM 846 N N . ILE A 1 110 ? -5.019 9.878 1.050 1.00 91.62 110 ILE A N 1
ATOM 847 C CA . ILE A 1 110 ? -5.372 9.181 -0.194 1.00 91.62 110 ILE A CA 1
ATOM 848 C C . ILE A 1 110 ? -4.679 7.815 -0.324 1.00 91.62 110 ILE A C 1
ATOM 850 O O . ILE A 1 110 ? -5.191 6.927 -1.007 1.00 91.62 110 ILE A O 1
ATOM 854 N N . MET A 1 111 ? -3.536 7.621 0.343 1.00 92.62 111 MET A N 1
ATOM 855 C CA . MET A 1 111 ? -2.807 6.352 0.364 1.00 92.62 111 MET A CA 1
ATOM 856 C C . MET A 1 111 ? -3.353 5.376 1.412 1.00 92.62 111 MET A C 1
ATOM 858 O O . MET A 1 111 ? -3.058 4.180 1.324 1.00 92.62 111 MET A O 1
ATOM 862 N N . ARG A 1 112 ? -4.195 5.830 2.353 1.00 93.31 112 ARG A N 1
ATOM 863 C CA . ARG A 1 112 ? -4.747 4.967 3.401 1.00 93.31 112 ARG A CA 1
ATOM 864 C C . ARG A 1 112 ? -5.636 3.869 2.821 1.00 93.31 112 ARG A C 1
ATOM 866 O O . ARG A 1 112 ? -6.470 4.097 1.936 1.00 93.31 112 ARG A O 1
ATOM 873 N N . ALA A 1 113 ? -5.481 2.663 3.352 1.00 92.81 113 ALA A N 1
ATOM 874 C CA . ALA A 1 113 ? -6.308 1.509 3.034 1.00 92.81 113 ALA A CA 1
ATOM 875 C C . ALA A 1 113 ? -7.670 1.608 3.749 1.00 92.81 113 ALA A C 1
ATOM 877 O O . ALA A 1 113 ? -7.942 0.910 4.716 1.00 92.81 113 ALA A O 1
ATOM 878 N N . THR A 1 114 ? -8.539 2.510 3.288 1.00 91.81 114 THR A N 1
ATOM 879 C CA . THR A 1 114 ? -9.862 2.728 3.896 1.00 91.81 114 THR A CA 1
ATOM 880 C C . THR A 1 114 ? -10.960 1.911 3.218 1.00 91.81 114 THR A C 1
ATOM 882 O O . THR A 1 114 ? -10.913 1.625 2.018 1.00 91.81 114 THR A O 1
ATOM 885 N N . GLU A 1 115 ? -12.024 1.600 3.962 1.00 91.50 115 GLU A N 1
ATOM 886 C CA . GLU A 1 115 ? -13.194 0.908 3.409 1.00 91.50 115 GLU A CA 1
ATOM 887 C C . GLU A 1 115 ? -13.869 1.724 2.293 1.00 91.50 115 GLU A C 1
ATOM 889 O O . GLU A 1 115 ? -14.297 1.168 1.280 1.00 91.50 115 GLU A O 1
ATOM 894 N N . LYS A 1 116 ? -13.906 3.057 2.432 1.00 90.44 116 LYS A N 1
ATOM 895 C CA . LYS A 1 116 ? -14.418 3.970 1.396 1.00 90.44 116 LYS A CA 1
ATOM 896 C C . LYS A 1 116 ? -13.654 3.792 0.082 1.00 90.44 116 LYS A C 1
ATOM 898 O O . LYS A 1 116 ? -14.263 3.630 -0.979 1.00 90.44 116 LYS A O 1
ATOM 903 N N . ARG A 1 117 ? -12.319 3.773 0.155 1.00 91.25 117 ARG A N 1
ATOM 904 C CA . ARG A 1 117 ? -11.454 3.572 -1.012 1.00 91.25 117 ARG A CA 1
ATOM 905 C C . ARG A 1 117 ? -11.638 2.183 -1.617 1.00 91.25 117 ARG A C 1
ATOM 907 O O . ARG A 1 117 ? -11.726 2.059 -2.837 1.00 91.25 117 ARG A O 1
ATOM 914 N N . TRP A 1 118 ? -11.789 1.158 -0.782 1.00 89.88 118 TRP A N 1
ATOM 915 C CA . TRP A 1 118 ? -12.107 -0.194 -1.234 1.00 89.88 118 TRP A CA 1
ATOM 916 C C . TRP A 1 118 ? -13.425 -0.291 -1.990 1.00 89.88 118 TRP A C 1
ATOM 918 O O . TRP A 1 118 ? -13.436 -0.804 -3.110 1.00 89.88 118 TRP A O 1
ATOM 928 N N . LYS A 1 119 ? -14.512 0.263 -1.450 1.00 90.25 119 LYS A N 1
ATOM 929 C CA . LYS A 1 119 ? -15.816 0.291 -2.129 1.00 90.25 119 LYS A CA 1
ATOM 930 C C . LYS A 1 119 ? -15.724 0.983 -3.492 1.00 90.25 119 LYS A C 1
ATOM 932 O O . LYS A 1 119 ? -16.201 0.436 -4.487 1.00 90.25 119 LYS A O 1
ATOM 937 N N . LYS A 1 120 ? -15.034 2.127 -3.564 1.00 87.38 120 LYS A N 1
ATOM 938 C CA . LYS A 1 120 ? -14.793 2.854 -4.823 1.00 87.38 120 LYS A CA 1
ATOM 939 C C . LYS A 1 120 ? -13.998 2.016 -5.830 1.00 87.38 120 LYS A C 1
ATOM 941 O O . LYS A 1 120 ? -14.349 1.965 -7.007 1.00 87.38 120 LYS A O 1
ATOM 946 N N . GLY A 1 121 ? -12.948 1.337 -5.371 1.00 83.56 121 GLY A N 1
ATOM 947 C CA . GLY A 1 121 ? -12.135 0.449 -6.200 1.00 83.56 121 GLY A CA 1
ATOM 948 C C . GLY A 1 121 ? -12.918 -0.740 -6.753 1.00 83.56 121 GLY A C 1
ATOM 949 O O . GLY A 1 121 ? -12.855 -1.021 -7.948 1.00 83.56 121 GLY A O 1
ATOM 950 N N . LYS A 1 122 ? -13.707 -1.395 -5.897 1.00 81.00 122 LYS A N 1
ATOM 951 C CA . LYS A 1 122 ? -14.548 -2.539 -6.260 1.00 81.00 122 LYS A CA 1
ATOM 952 C C . LYS A 1 122 ? -15.580 -2.157 -7.327 1.00 81.00 122 LYS A C 1
ATOM 954 O O . LYS A 1 122 ? -15.711 -2.868 -8.318 1.00 81.00 122 LYS A O 1
ATOM 959 N N . ALA A 1 123 ? -16.237 -1.004 -7.178 1.00 75.44 123 ALA A N 1
ATOM 960 C CA . ALA A 1 123 ? -17.160 -0.482 -8.183 1.00 75.44 123 ALA A CA 1
ATOM 961 C C . ALA A 1 123 ? -16.471 -0.277 -9.545 1.00 75.44 123 ALA A C 1
ATOM 963 O O . ALA A 1 123 ? -16.966 -0.773 -10.553 1.00 75.44 123 ALA A O 1
ATOM 964 N N . ARG A 1 124 ? -15.298 0.377 -9.585 1.00 72.44 124 ARG A N 1
ATOM 965 C CA . ARG A 1 124 ? -14.551 0.608 -10.841 1.00 72.44 124 ARG A CA 1
ATOM 966 C C . ARG A 1 124 ? -14.181 -0.690 -11.561 1.00 72.44 124 ARG A C 1
ATOM 968 O O . ARG A 1 124 ? -14.295 -0.748 -12.781 1.00 72.44 124 ARG A O 1
ATOM 975 N N . ILE A 1 125 ? -13.784 -1.731 -10.824 1.00 72.69 125 ILE A N 1
ATOM 976 C CA . ILE A 1 125 ? -13.482 -3.047 -11.411 1.00 72.69 125 ILE A CA 1
ATOM 977 C C . ILE A 1 125 ? -14.731 -3.655 -12.066 1.00 72.69 125 ILE A C 1
ATOM 979 O O . ILE A 1 125 ? -14.632 -4.179 -13.174 1.00 72.69 125 ILE A O 1
ATOM 983 N N . TYR A 1 126 ? -15.901 -3.589 -11.421 1.00 72.12 126 TYR A N 1
ATOM 984 C CA . TYR A 1 126 ? -17.142 -4.107 -12.014 1.00 72.12 126 TYR A CA 1
ATOM 985 C C . TYR A 1 126 ? -17.553 -3.343 -13.275 1.00 72.12 126 TYR A C 1
ATOM 987 O O . TYR A 1 126 ? -17.908 -3.977 -14.265 1.00 72.12 126 TYR A O 1
ATOM 995 N N . TRP A 1 127 ? -17.424 -2.013 -13.275 1.00 62.84 127 TRP A N 1
ATOM 996 C CA . TRP A 1 127 ? -17.652 -1.194 -14.470 1.00 62.84 127 TRP A CA 1
ATOM 997 C C . TRP A 1 127 ? -16.724 -1.590 -15.621 1.00 62.84 127 TRP A C 1
ATOM 999 O O . TRP A 1 127 ? -17.191 -1.825 -16.731 1.00 62.84 127 TRP A O 1
ATOM 1009 N N . MET A 1 128 ? -15.422 -1.738 -15.357 1.00 61.81 128 MET A N 1
ATOM 1010 C CA . MET A 1 128 ? -14.455 -2.161 -16.376 1.00 61.81 128 MET A CA 1
ATOM 1011 C C . MET A 1 128 ? -14.768 -3.554 -16.927 1.00 61.81 128 MET A C 1
ATOM 1013 O O . MET A 1 128 ? -14.687 -3.758 -18.133 1.00 61.81 128 MET A O 1
ATOM 1017 N N . ARG A 1 129 ? -15.178 -4.505 -16.080 1.00 65.62 129 ARG A N 1
ATOM 1018 C CA . ARG A 1 129 ? -15.608 -5.835 -16.543 1.00 65.62 129 ARG A CA 1
ATOM 1019 C C . ARG A 1 129 ? -16.841 -5.759 -17.442 1.00 65.62 129 ARG A C 1
ATOM 1021 O O . ARG A 1 129 ? -16.867 -6.449 -18.453 1.00 65.62 129 ARG A O 1
ATOM 1028 N N . GLY A 1 130 ? -17.821 -4.921 -17.100 1.00 60.66 130 GLY A N 1
ATOM 1029 C CA . GLY A 1 130 ? -19.009 -4.695 -17.928 1.00 60.66 130 GLY A CA 1
ATOM 1030 C C . GLY A 1 130 ? -18.666 -4.109 -19.299 1.00 60.66 130 GLY A C 1
ATOM 1031 O O . GLY A 1 130 ? -19.145 -4.609 -20.309 1.00 60.66 130 GLY A O 1
ATOM 1032 N N . VAL A 1 131 ? -17.771 -3.117 -19.349 1.00 66.62 131 VAL A N 1
ATOM 1033 C CA . VAL A 1 131 ? -17.315 -2.507 -20.611 1.00 66.62 131 VAL A CA 1
ATOM 1034 C C . VAL A 1 131 ? -16.510 -3.494 -21.457 1.00 66.62 131 VAL A C 1
ATOM 1036 O O . VAL A 1 131 ? -16.787 -3.629 -22.640 1.00 66.62 131 VAL A O 1
ATOM 1039 N N . VAL A 1 132 ? -15.565 -4.235 -20.868 1.00 63.66 132 VAL A N 1
ATOM 1040 C CA . VAL A 1 132 ? -14.770 -5.237 -21.606 1.00 63.66 132 VAL A CA 1
ATOM 1041 C C . VAL A 1 132 ? -15.662 -6.351 -22.156 1.00 63.66 132 VAL A C 1
ATOM 1043 O O . VAL A 1 132 ? -15.477 -6.768 -23.295 1.00 63.66 132 VAL A O 1
ATOM 1046 N N . HIS A 1 133 ? -16.655 -6.806 -21.387 1.00 57.72 133 HIS A N 1
ATOM 1047 C CA . HIS A 1 133 ? -17.613 -7.806 -21.861 1.00 57.72 133 HIS A CA 1
ATOM 1048 C C . HIS A 1 133 ? -18.527 -7.259 -22.970 1.00 57.72 133 HIS A C 1
ATOM 1050 O O . HIS A 1 133 ? -18.856 -7.985 -23.901 1.00 57.72 133 HIS A O 1
ATOM 1056 N N . MET A 1 134 ? -18.905 -5.978 -22.905 1.00 49.22 134 MET A N 1
ATOM 1057 C CA . MET A 1 134 ? -19.698 -5.319 -23.945 1.00 49.22 134 MET A CA 1
ATOM 1058 C C . MET A 1 134 ? -18.897 -5.109 -25.237 1.00 49.22 134 MET A C 1
ATOM 1060 O O . MET A 1 134 ? -19.407 -5.405 -26.311 1.00 49.22 134 MET A O 1
ATOM 1064 N N . CYS A 1 135 ? -17.634 -4.679 -25.147 1.00 46.97 135 CYS A N 1
ATOM 1065 C CA . CYS A 1 135 ? -16.746 -4.562 -26.307 1.00 46.97 135 CYS A CA 1
ATOM 1066 C C . CYS A 1 135 ? -16.485 -5.928 -26.958 1.00 46.97 135 CYS A C 1
ATOM 1068 O O . CYS A 1 135 ? -16.604 -6.047 -28.168 1.00 46.97 135 CYS A O 1
ATOM 1070 N N . ALA A 1 136 ? -16.242 -6.979 -26.168 1.00 54.88 136 ALA A N 1
ATOM 1071 C CA . ALA A 1 136 ? -16.045 -8.333 -26.697 1.00 54.88 136 ALA A CA 1
ATOM 1072 C C . ALA A 1 136 ? -17.290 -8.928 -27.393 1.00 54.88 136 ALA A C 1
ATOM 1074 O O . ALA A 1 136 ? -17.156 -9.894 -28.140 1.00 54.88 136 ALA A O 1
ATOM 1075 N N . ASN A 1 137 ? -18.487 -8.377 -27.148 1.00 53.12 137 ASN A N 1
ATOM 1076 C CA . ASN A 1 137 ? -19.737 -8.772 -27.811 1.00 53.12 137 ASN A CA 1
ATOM 1077 C C . ASN A 1 137 ? -20.120 -7.874 -28.998 1.00 53.12 137 ASN A C 1
ATOM 1079 O O . ASN A 1 137 ? -21.014 -8.248 -29.745 1.00 53.12 137 ASN A O 1
ATOM 1083 N N . ILE A 1 138 ? -19.486 -6.711 -29.167 1.00 54.84 138 ILE A N 1
ATOM 1084 C CA . ILE A 1 138 ? -19.665 -5.849 -30.348 1.00 54.84 138 ILE A CA 1
ATOM 1085 C C . ILE A 1 138 ? -18.894 -6.397 -31.562 1.00 54.84 138 ILE A C 1
ATOM 1087 O O . ILE A 1 138 ? -19.268 -6.115 -32.695 1.00 54.84 138 ILE A O 1
ATOM 1091 N N . ASP A 1 139 ? -17.873 -7.225 -31.326 1.00 49.91 139 ASP A N 1
ATOM 1092 C CA . ASP A 1 139 ? -17.043 -7.855 -32.362 1.00 49.91 139 ASP A CA 1
ATOM 1093 C C . ASP A 1 139 ? -17.553 -9.253 -32.813 1.00 49.91 139 ASP A C 1
ATOM 1095 O O . ASP A 1 139 ? -16.782 -10.050 -33.354 1.00 49.91 139 ASP A O 1
ATOM 1099 N N . ARG A 1 140 ? -18.835 -9.586 -32.586 1.00 46.78 140 ARG A N 1
ATOM 1100 C CA . ARG A 1 140 ? -19.518 -10.792 -33.108 1.00 46.78 140 ARG A CA 1
ATOM 1101 C C . ARG A 1 140 ? -20.723 -10.419 -33.956 1.00 46.78 140 ARG A C 1
ATOM 1103 O O . ARG A 1 140 ? -20.958 -11.156 -34.937 1.00 46.78 140 ARG A O 1
#

Radius of gyration: 23.1 Å; chains: 1; bounding box: 57×33×63 Å

Organism: NCBI:txid930992

pLDDT: mean 78.05, std 15.4, range [34.88, 95.25]

Sequence (140 aa):
MTVEGRSAFGGEWVEGCVKALWSGIFGISVDLIPWVGRLPRVVCGRSEPPLSSVVKSEQEEGERVHVDAAPGEWIAARYSGKGTVHAWLSRKALAGMVLEREVEEWFLDIMRATEKRWKKGKARIYWMRGVVHMCANIDR

Foldseek 3Di:
DDDFDAQPVGHTDDPPDDRDDDDDDAAAALVLAWEWFFADPVVVVDDFDDQVPQPPPDDDPDDDQDQPDGGGDTDTGRNNPVDPVSVVLRVVLHSCVRSVHDNPVPDDPVNYNDPVVVVVRVVSVVVVVVVVVVVVVVVD